Protein AF-A0A183DEL9-F1 (afdb_monomer_lite)

Sequence (83 aa):
MGNQYHKPAAAAAAAVHDDEIEPYTRQKGASPYTRSGLPPPATTQPTDKVPHLKHEPMSLEIHMADERARAAGLTPSEREWRK

Structure (mmCIF, N/CA/C/O backbone):
data_AF-A0A183DEL9-F1
#
_entry.id   AF-A0A183DEL9-F1
#
loop_
_atom_site.group_PDB
_atom_site.id
_atom_site.type_symbol
_atom_site.label_atom_id
_atom_site.label_alt_id
_atom_site.label_comp_id
_atom_site.label_asym_id
_atom_site.label_entity_id
_atom_site.label_seq_id
_atom_site.pdbx_PDB_ins_code
_atom_site.Cartn_x
_atom_site.Cartn_y
_atom_site.Cartn_z
_atom_site.occupancy
_atom_site.B_iso_or_equiv
_atom_site.auth_seq_id
_atom_site.auth_comp_id
_atom_site.auth_asym_id
_atom_site.auth_atom_id
_atom_site.pdbx_PDB_model_num
ATOM 1 N N . MET A 1 1 ? -53.188 -3.314 83.013 1.00 40.41 1 MET A N 1
ATOM 2 C CA . MET A 1 1 ? -52.259 -4.459 83.075 1.00 40.41 1 MET A CA 1
ATOM 3 C C . MET A 1 1 ? -51.371 -4.387 81.847 1.00 40.41 1 MET A C 1
ATOM 5 O O . MET A 1 1 ? -51.821 -4.732 80.764 1.00 40.41 1 MET A O 1
ATOM 9 N N . GLY A 1 2 ? -50.194 -3.778 81.993 1.00 47.72 2 GLY A N 1
ATOM 10 C CA . GLY A 1 2 ? -49.209 -3.680 80.918 1.00 47.72 2 GLY A CA 1
ATOM 11 C C . GLY A 1 2 ? -48.439 -4.984 80.747 1.00 47.72 2 GLY A C 1
ATOM 12 O O . GLY A 1 2 ? -48.480 -5.823 81.642 1.00 47.72 2 GLY A O 1
ATOM 13 N N . ASN A 1 3 ? -47.793 -5.121 79.589 1.00 47.38 3 ASN A N 1
ATOM 14 C CA . ASN A 1 3 ? -46.536 -5.827 79.300 1.00 47.38 3 ASN A CA 1
ATOM 15 C C . ASN A 1 3 ? -46.486 -6.061 77.777 1.00 47.38 3 ASN A C 1
ATOM 17 O O . ASN A 1 3 ? -47.495 -6.436 77.200 1.00 47.38 3 ASN A O 1
ATOM 21 N N . GLN A 1 4 ? -45.407 -5.893 77.026 1.00 56.81 4 GLN A N 1
ATOM 22 C CA . GLN A 1 4 ? -44.048 -5.428 77.266 1.00 56.81 4 GLN A CA 1
ATOM 23 C C . GLN A 1 4 ? -43.506 -5.056 75.878 1.00 56.81 4 GLN A C 1
ATOM 25 O O . GLN A 1 4 ? -43.682 -5.803 74.917 1.00 56.81 4 GLN A O 1
ATOM 30 N N . TYR A 1 5 ? -42.865 -3.896 75.763 1.00 48.66 5 TYR A N 1
ATOM 31 C CA . TYR A 1 5 ? -42.111 -3.529 74.570 1.00 48.66 5 TYR A CA 1
ATOM 32 C C . TYR A 1 5 ? -40.851 -4.395 74.504 1.00 48.66 5 TYR A C 1
ATOM 34 O O . TYR A 1 5 ? -39.974 -4.262 75.359 1.00 48.66 5 TYR A O 1
ATOM 42 N N . HIS A 1 6 ? -40.717 -5.242 73.484 1.00 44.22 6 HIS A N 1
ATOM 43 C CA . HIS A 1 6 ? -39.417 -5.815 73.150 1.00 44.22 6 HIS A CA 1
ATOM 44 C C . HIS A 1 6 ? -38.653 -4.848 72.248 1.00 44.22 6 HIS A C 1
ATOM 46 O O . HIS A 1 6 ? -38.837 -4.800 71.037 1.00 44.22 6 HIS A O 1
ATOM 52 N N . LYS A 1 7 ? -37.780 -4.064 72.881 1.00 47.62 7 LYS A N 1
ATOM 53 C CA . LYS A 1 7 ? -36.652 -3.404 72.228 1.00 47.62 7 LYS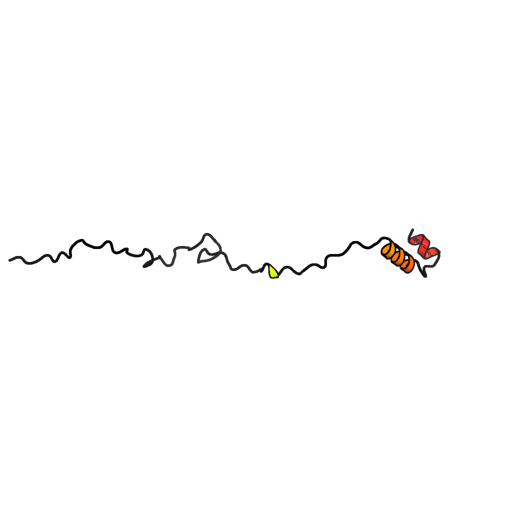 A CA 1
ATOM 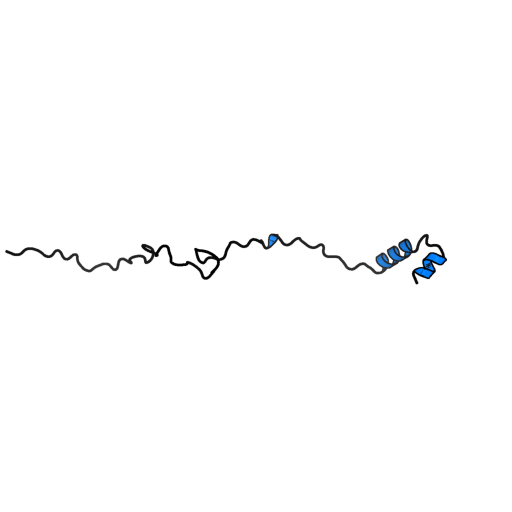54 C C . LYS A 1 7 ? -35.511 -4.419 72.096 1.00 47.62 7 LYS A C 1
ATOM 56 O O . LYS A 1 7 ? -34.995 -4.838 73.131 1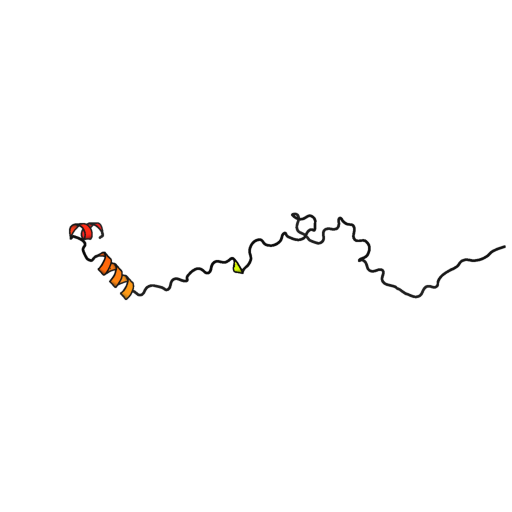.00 47.62 7 LYS A O 1
ATOM 61 N N . PRO A 1 8 ? -35.045 -4.770 70.889 1.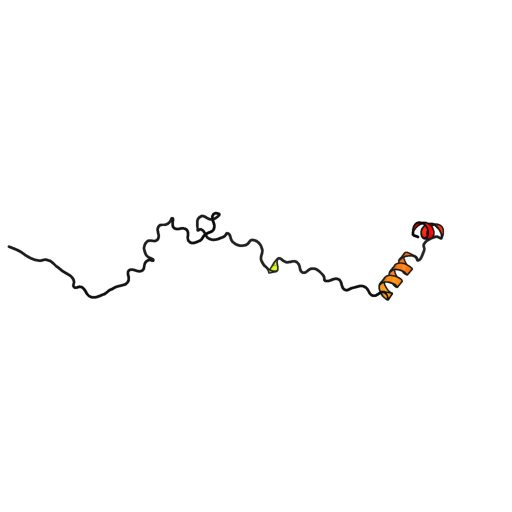00 45.88 8 PRO A N 1
ATOM 62 C CA . PRO A 1 8 ? -33.675 -5.216 70.721 1.00 45.88 8 PRO A CA 1
ATOM 63 C C . PRO A 1 8 ? -32.745 -3.995 70.681 1.00 45.88 8 PRO A C 1
ATOM 65 O O . PRO A 1 8 ? -33.046 -2.947 70.106 1.00 45.88 8 PRO A O 1
ATOM 68 N N . ALA A 1 9 ? -31.648 -4.128 71.415 1.00 35.69 9 ALA A N 1
ATOM 69 C CA . ALA A 1 9 ? -30.657 -3.109 71.693 1.00 35.69 9 ALA A CA 1
ATOM 70 C C . ALA A 1 9 ? -29.970 -2.581 70.425 1.00 35.69 9 ALA A C 1
ATOM 72 O O . ALA A 1 9 ? -29.670 -3.322 69.494 1.00 35.69 9 ALA A O 1
ATOM 73 N N . ALA A 1 10 ? -29.663 -1.285 70.437 1.00 46.47 10 ALA A N 1
ATOM 74 C CA . ALA A 1 10 ? -28.707 -0.693 69.520 1.00 46.47 10 ALA A CA 1
ATOM 75 C C . ALA A 1 10 ? -27.314 -1.267 69.819 1.00 46.47 10 ALA A C 1
ATOM 77 O O . ALA A 1 10 ? -26.728 -0.906 70.835 1.00 46.47 10 ALA A O 1
ATOM 78 N N . ALA A 1 11 ? -26.814 -2.156 68.961 1.00 43.84 11 ALA A N 1
ATOM 79 C CA . ALA A 1 11 ? -25.388 -2.452 68.804 1.00 43.84 11 ALA A CA 1
ATOM 80 C C . ALA A 1 11 ? -25.170 -3.385 67.603 1.00 43.84 11 ALA A C 1
ATOM 82 O O . ALA A 1 11 ? -25.069 -4.594 67.767 1.00 43.84 11 ALA A O 1
ATOM 83 N N . ALA A 1 12 ? -25.129 -2.809 66.404 1.00 38.72 12 ALA A N 1
ATOM 84 C CA . ALA A 1 12 ? -24.211 -3.172 65.323 1.00 38.72 12 ALA A CA 1
ATOM 85 C C . ALA A 1 12 ? -24.680 -2.442 64.067 1.00 38.72 12 ALA A C 1
ATOM 87 O O . ALA A 1 12 ? -25.733 -2.743 63.510 1.00 38.72 12 ALA A O 1
ATOM 88 N N . ALA A 1 13 ? -23.888 -1.469 63.628 1.00 44.84 13 ALA A N 1
ATOM 89 C CA . ALA A 1 13 ? -23.903 -1.016 62.251 1.00 44.84 13 ALA A CA 1
ATOM 90 C C . ALA A 1 13 ? -23.517 -2.213 61.366 1.00 44.84 13 ALA A C 1
ATOM 92 O O . ALA A 1 13 ? -22.343 -2.438 61.088 1.00 44.84 13 ALA A O 1
ATOM 93 N N . ALA A 1 14 ? -24.491 -3.044 61.009 1.00 42.81 14 ALA A N 1
ATOM 94 C CA . ALA A 1 14 ? -24.329 -4.047 59.978 1.00 42.81 14 ALA A CA 1
ATOM 95 C C . ALA A 1 14 ? -24.691 -3.358 58.669 1.00 42.81 14 ALA A C 1
ATOM 97 O O . ALA A 1 14 ? -25.853 -3.032 58.429 1.00 42.81 14 ALA A O 1
ATOM 98 N N . ALA A 1 15 ? -23.649 -3.051 57.901 1.00 51.06 15 ALA A N 1
ATOM 99 C CA . ALA A 1 15 ? -23.714 -2.564 56.540 1.00 51.06 15 ALA A CA 1
ATOM 100 C C . ALA A 1 15 ? -24.770 -3.355 55.760 1.00 51.06 15 ALA A C 1
ATOM 102 O O . ALA A 1 15 ? -24.559 -4.517 55.416 1.00 51.06 15 ALA A O 1
ATOM 103 N N . VAL A 1 16 ? -25.921 -2.734 55.515 1.00 46.62 16 VAL A N 1
ATOM 104 C CA . VAL A 1 16 ? -26.814 -3.206 54.466 1.00 46.62 16 VAL A CA 1
ATOM 105 C C . VAL A 1 16 ? -26.067 -2.879 53.185 1.00 46.62 16 VAL A C 1
ATOM 107 O O . VAL A 1 16 ? -25.908 -1.711 52.841 1.00 46.62 16 VAL A O 1
ATOM 110 N N . HIS A 1 17 ? -25.485 -3.912 52.582 1.00 52.81 17 HIS A N 1
ATOM 111 C CA . HIS A 1 17 ? -24.863 -3.837 51.273 1.00 52.81 17 HIS A CA 1
ATOM 112 C C . HIS A 1 17 ? -25.858 -3.179 50.312 1.00 52.81 17 HIS A C 1
ATOM 114 O O . HIS A 1 17 ? -26.968 -3.681 50.135 1.00 52.81 17 HIS A O 1
ATOM 120 N N . ASP A 1 18 ? -25.449 -2.084 49.669 1.00 53.69 18 ASP A N 1
ATOM 121 C CA . ASP A 1 18 ? -26.210 -1.383 48.620 1.00 53.69 18 ASP A CA 1
ATOM 122 C C . ASP A 1 18 ? -26.502 -2.277 47.384 1.00 53.69 18 ASP A C 1
ATOM 124 O O . ASP A 1 18 ? -27.093 -1.830 46.404 1.00 53.69 18 ASP A O 1
ATOM 128 N N . ASP A 1 19 ? -26.110 -3.553 47.435 1.00 57.00 19 ASP A N 1
ATOM 129 C CA . ASP A 1 19 ? -26.193 -4.541 46.366 1.00 57.00 19 ASP A CA 1
ATOM 130 C C . ASP A 1 19 ? -27.551 -5.272 46.285 1.00 57.00 19 ASP A C 1
ATOM 132 O O . ASP A 1 19 ? -27.805 -5.965 45.298 1.00 57.00 19 ASP A O 1
ATOM 136 N N . GLU A 1 20 ? -28.437 -5.171 47.288 1.00 59.19 20 GLU A N 1
ATOM 137 C CA . GLU A 1 20 ? -29.567 -6.117 47.375 1.00 59.19 20 GLU A CA 1
ATOM 138 C C . GLU A 1 20 ? -30.833 -5.757 46.585 1.00 59.19 20 GLU A C 1
ATOM 140 O O . GLU A 1 20 ? -31.646 -6.648 46.346 1.00 59.19 20 GLU A O 1
ATOM 145 N N . ILE A 1 21 ? -31.030 -4.525 46.104 1.00 56.50 21 ILE A N 1
ATOM 146 C CA . ILE A 1 21 ? -32.186 -4.204 45.239 1.00 56.50 21 ILE A CA 1
ATOM 147 C C . ILE A 1 21 ? -31.818 -3.090 44.250 1.00 56.50 21 ILE A C 1
ATOM 149 O O . ILE A 1 21 ? -32.333 -1.973 44.297 1.00 56.50 21 ILE A O 1
ATOM 153 N N . GLU A 1 22 ? -30.916 -3.383 43.318 1.00 60.84 22 GLU A N 1
ATOM 154 C CA . GLU A 1 22 ? -30.758 -2.541 42.129 1.00 60.84 22 GLU A CA 1
ATOM 155 C C . GLU A 1 22 ? -32.044 -2.647 41.282 1.00 60.84 22 GLU A C 1
ATOM 157 O O . GLU A 1 22 ? -32.439 -3.761 40.911 1.00 60.84 22 GLU A O 1
ATOM 162 N N . PRO A 1 23 ? -32.744 -1.539 40.956 1.00 64.12 23 PRO A N 1
ATOM 163 C CA . PRO A 1 23 ? -33.897 -1.619 40.075 1.00 64.12 23 PRO A CA 1
ATOM 164 C C . PRO A 1 23 ? -33.416 -2.192 38.741 1.00 64.12 23 PRO A C 1
ATOM 166 O O . PRO A 1 23 ? -32.441 -1.712 38.165 1.00 64.12 23 PRO A O 1
ATOM 169 N N . TYR A 1 24 ? -34.124 -3.194 38.220 1.00 55.81 24 TYR A N 1
ATOM 170 C CA . TYR A 1 24 ? -33.862 -3.897 36.949 1.00 55.81 24 TYR A CA 1
ATOM 171 C C . TYR A 1 24 ? -33.814 -2.982 35.699 1.00 55.81 24 TYR A C 1
ATOM 173 O O . TYR A 1 24 ? -33.748 -3.461 34.566 1.00 55.81 24 TYR A O 1
ATOM 181 N N . THR A 1 25 ? -33.866 -1.665 35.899 1.00 60.19 25 THR A N 1
ATOM 182 C CA . THR A 1 25 ? -33.839 -0.585 34.917 1.00 60.19 25 THR A CA 1
ATOM 183 C C . THR A 1 25 ? -32.626 0.347 35.052 1.00 60.19 25 THR A C 1
ATOM 185 O O . THR A 1 25 ? -32.447 1.190 34.173 1.00 60.19 25 THR A O 1
ATOM 188 N N . ARG A 1 26 ? -31.775 0.230 36.091 1.00 69.44 26 ARG A N 1
ATOM 189 C CA . ARG A 1 26 ? -30.564 1.064 36.201 1.00 69.44 26 ARG A CA 1
ATOM 190 C C . ARG A 1 26 ? -29.556 0.643 35.129 1.00 69.44 26 ARG A C 1
ATOM 192 O O . ARG A 1 26 ? -29.035 -0.473 35.139 1.00 69.44 26 ARG A O 1
ATOM 199 N N . GLN A 1 27 ? -29.289 1.544 34.186 1.00 67.94 27 GLN A N 1
ATOM 200 C CA . GLN A 1 27 ? -28.251 1.350 33.177 1.00 67.94 27 GLN A CA 1
ATOM 201 C C . GLN A 1 27 ? -26.882 1.317 33.865 1.00 67.94 27 GLN A C 1
ATOM 203 O O . GLN A 1 27 ? -26.546 2.216 34.631 1.00 67.94 27 GLN A O 1
ATOM 208 N N . LYS A 1 28 ? -26.094 0.273 33.597 1.00 79.00 28 LYS A N 1
ATOM 209 C CA . LYS A 1 28 ? -24.761 0.087 34.191 1.00 79.00 28 LYS A CA 1
ATOM 210 C C . LYS A 1 28 ? -23.678 0.921 33.499 1.00 79.00 28 LYS A C 1
ATOM 212 O O . LYS A 1 28 ? -22.588 1.058 34.039 1.00 79.00 28 LYS A O 1
ATOM 217 N N . GLY A 1 29 ? -23.946 1.448 32.304 1.00 78.25 29 GLY A N 1
ATOM 218 C CA . GLY A 1 29 ? -22.984 2.234 31.532 1.00 78.25 29 GLY A CA 1
ATOM 219 C C . GLY A 1 29 ? -23.635 3.327 30.683 1.00 78.25 29 GLY A C 1
ATOM 220 O O . GLY A 1 29 ? -24.852 3.483 30.682 1.00 78.25 29 GLY A O 1
ATOM 221 N N . ALA A 1 30 ? -22.803 4.078 29.958 1.00 82.62 30 ALA A N 1
ATOM 222 C CA . ALA A 1 30 ? -23.201 5.279 29.217 1.00 82.62 30 ALA A CA 1
ATOM 223 C C . ALA A 1 30 ? -23.594 5.038 27.746 1.00 82.62 30 ALA A C 1
ATOM 225 O O . ALA A 1 30 ? -23.886 5.991 27.026 1.00 82.62 30 ALA A O 1
ATOM 226 N N . SER A 1 31 ? -23.553 3.797 27.254 1.00 79.88 31 SER A N 1
ATOM 227 C CA . SER A 1 31 ? -23.895 3.503 25.862 1.00 79.88 31 SER A CA 1
ATOM 228 C C . SER A 1 31 ? -25.401 3.658 25.635 1.00 79.88 31 SER A C 1
ATOM 230 O O . SER A 1 31 ? -26.177 2.902 26.220 1.00 79.88 31 SER A O 1
ATOM 232 N N . PRO A 1 32 ? -25.842 4.560 24.739 1.00 83.94 32 PRO A N 1
ATOM 233 C CA . PRO A 1 32 ? -27.263 4.720 24.433 1.00 83.94 32 PRO A CA 1
ATOM 234 C C . PRO A 1 32 ? -27.805 3.584 23.553 1.00 83.94 32 PRO A C 1
ATOM 236 O O . PRO A 1 32 ? -29.009 3.491 23.330 1.00 83.94 32 PRO A O 1
ATOM 239 N N . TYR A 1 33 ? -26.924 2.726 23.029 1.00 80.38 33 TYR A N 1
ATOM 240 C CA . TYR A 1 33 ? -27.257 1.716 22.026 1.00 80.38 33 TYR A CA 1
ATOM 241 C C . TYR A 1 33 ? -27.555 0.333 22.618 1.00 80.38 33 TYR A C 1
ATOM 243 O O . TYR A 1 33 ? -27.939 -0.570 21.877 1.00 80.38 33 TYR A O 1
ATOM 251 N N . THR A 1 34 ? -27.388 0.132 23.930 1.00 81.62 34 THR A N 1
ATOM 252 C CA . THR A 1 34 ? -27.675 -1.153 24.584 1.00 81.62 34 THR A CA 1
ATOM 253 C C . THR A 1 34 ? -28.575 -0.974 25.799 1.00 81.62 34 THR A C 1
ATOM 255 O O . THR A 1 34 ? -28.501 0.010 26.531 1.00 81.62 34 THR A O 1
ATOM 258 N N . ARG A 1 35 ? -29.419 -1.977 26.063 1.00 80.38 35 ARG A N 1
ATOM 259 C CA . ARG A 1 35 ? -30.327 -1.967 27.221 1.00 80.38 35 ARG A CA 1
ATOM 260 C C . ARG A 1 35 ? -29.583 -1.962 28.562 1.00 80.38 35 ARG A C 1
ATOM 262 O O . ARG A 1 35 ? -30.123 -1.487 29.552 1.00 80.38 35 ARG A O 1
ATOM 269 N N . SER A 1 36 ? -28.358 -2.491 28.594 1.00 82.06 36 SER A N 1
ATOM 270 C CA . SER A 1 36 ? -27.496 -2.517 29.780 1.00 82.06 36 SER A CA 1
ATOM 271 C C . SER A 1 36 ? -26.673 -1.239 29.969 1.00 82.06 36 SER A C 1
ATOM 273 O O . SER A 1 36 ? -26.096 -1.058 31.039 1.00 82.06 36 SER A O 1
ATOM 275 N N . GLY A 1 37 ? -26.582 -0.371 28.956 1.00 84.25 37 GLY A N 1
ATOM 276 C CA . GLY A 1 37 ? -25.691 0.789 28.950 1.00 84.25 37 GLY A CA 1
ATOM 277 C C . GLY A 1 37 ? -24.221 0.455 28.665 1.00 84.25 37 GLY A C 1
ATOM 278 O O . GLY A 1 37 ? -23.385 1.349 28.574 1.00 84.25 37 GLY A O 1
ATOM 279 N N . LEU A 1 38 ? -23.858 -0.818 28.502 1.00 84.00 38 LEU A N 1
ATOM 280 C CA . LEU A 1 38 ? -22.496 -1.200 28.118 1.00 84.00 38 LEU A CA 1
ATOM 281 C C . LEU A 1 38 ? -22.330 -1.078 26.600 1.00 84.00 38 LEU A C 1
ATOM 283 O O . LEU A 1 38 ? -23.269 -1.403 25.878 1.00 84.00 38 LEU A O 1
ATOM 287 N N . PRO A 1 39 ? -21.182 -0.623 26.073 1.00 83.31 39 PRO A N 1
ATOM 288 C CA . PRO A 1 39 ? -20.979 -0.615 24.629 1.00 83.31 39 PRO A CA 1
ATOM 289 C C . PRO A 1 39 ? -21.151 -2.035 24.057 1.00 83.31 39 PRO A C 1
ATOM 291 O O . PRO A 1 39 ? -20.820 -3.010 24.742 1.00 83.31 39 PRO A O 1
ATOM 294 N N . PRO A 1 40 ? -21.677 -2.180 22.826 1.00 84.12 40 PRO A N 1
ATOM 295 C CA . PRO A 1 40 ? -21.699 -3.478 22.162 1.00 84.12 40 PRO A CA 1
ATOM 296 C C . PRO A 1 40 ? -20.265 -4.026 22.040 1.00 84.12 40 PRO A C 1
ATOM 298 O O . PRO A 1 40 ? -19.315 -3.239 21.973 1.00 84.12 40 PRO A O 1
ATOM 301 N N . PRO A 1 41 ? -20.084 -5.359 22.020 1.00 85.44 41 PRO A N 1
ATOM 302 C CA . PRO A 1 41 ? -18.761 -5.948 21.864 1.00 85.44 41 PRO A CA 1
ATOM 303 C C . PRO A 1 41 ? -18.124 -5.470 20.555 1.00 85.44 41 PRO A C 1
ATOM 305 O O . PRO A 1 41 ? -18.792 -5.398 19.521 1.00 85.44 41 PRO A O 1
ATOM 308 N N . ALA A 1 42 ? -16.834 -5.130 20.606 1.00 83.12 42 ALA A N 1
ATOM 309 C CA . ALA A 1 42 ? -16.095 -4.708 19.425 1.00 83.12 42 ALA A CA 1
ATOM 310 C C . ALA A 1 42 ? -16.096 -5.835 18.384 1.00 83.12 42 ALA A C 1
ATOM 312 O O . ALA A 1 42 ? -15.760 -6.977 18.696 1.00 83.12 42 ALA A O 1
ATOM 313 N N . THR A 1 43 ? -16.484 -5.512 17.151 1.00 81.38 43 THR A N 1
ATOM 314 C CA . THR A 1 43 ? -16.532 -6.486 16.052 1.00 81.38 43 THR A CA 1
ATOM 315 C C . THR A 1 43 ? -15.171 -6.725 15.416 1.00 81.38 43 THR A C 1
ATOM 317 O O . THR A 1 43 ? -15.020 -7.693 14.683 1.00 81.38 43 THR A O 1
ATOM 320 N N . THR A 1 44 ? -14.205 -5.839 15.663 1.00 82.44 44 THR A N 1
ATOM 321 C CA . THR A 1 44 ? -12.844 -5.944 15.145 1.00 82.44 44 THR A CA 1
ATOM 322 C C . THR A 1 44 ? -11.859 -6.118 16.288 1.00 82.44 44 THR A C 1
ATOM 324 O O . THR A 1 44 ? -11.839 -5.350 17.253 1.00 82.44 44 THR A O 1
ATOM 327 N N . GLN A 1 45 ? -11.025 -7.140 16.170 1.00 82.56 45 GLN A N 1
ATOM 328 C CA . GLN A 1 45 ? -9.893 -7.358 17.054 1.00 82.56 45 GLN A CA 1
ATOM 329 C C . GLN A 1 45 ? -8.666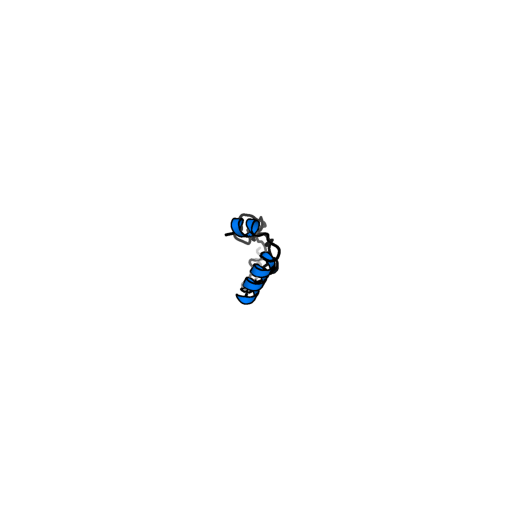 -6.613 16.505 1.00 82.56 45 GLN A C 1
ATOM 331 O O . GLN A 1 45 ? -8.514 -6.468 15.291 1.00 82.56 45 GLN A O 1
ATOM 336 N N . PRO A 1 46 ? -7.716 -6.177 17.352 1.00 73.06 46 PRO A N 1
ATOM 337 C CA . PRO A 1 46 ? -6.438 -5.628 16.887 1.00 73.06 46 PRO A CA 1
ATOM 338 C C . PRO A 1 46 ? -5.667 -6.578 15.951 1.00 73.06 46 PRO A C 1
ATOM 340 O O . PRO A 1 46 ? -4.868 -6.119 15.135 1.00 73.06 46 PRO A O 1
ATOM 343 N N . THR A 1 47 ? -5.931 -7.884 16.059 1.00 74.31 47 THR A N 1
ATOM 344 C CA . THR A 1 47 ? -5.389 -8.962 15.221 1.00 74.31 47 THR A CA 1
ATOM 345 C C . THR A 1 47 ? -6.032 -9.065 13.840 1.00 74.31 47 THR A C 1
ATOM 347 O O . THR A 1 47 ? -5.463 -9.720 12.976 1.00 74.31 47 THR A O 1
ATOM 350 N N . ASP A 1 48 ? -7.173 -8.411 13.598 1.00 78.81 48 ASP A N 1
ATOM 351 C CA . ASP A 1 48 ? -7.843 -8.417 12.285 1.00 78.81 48 ASP A CA 1
ATOM 352 C C . ASP A 1 48 ? -7.115 -7.551 11.249 1.00 78.81 48 ASP A C 1
ATOM 354 O O . ASP A 1 48 ? -7.485 -7.507 10.074 1.00 78.81 48 ASP A O 1
ATOM 358 N N . LYS A 1 49 ? -6.060 -6.840 11.662 1.00 78.12 49 LYS A N 1
ATOM 359 C CA . LYS A 1 49 ? -5.196 -6.115 10.736 1.00 78.12 49 LYS A CA 1
ATOM 360 C C . LYS A 1 49 ? -4.400 -7.122 9.912 1.00 78.12 49 LYS A C 1
ATOM 362 O O . LYS A 1 49 ? -3.479 -7.758 10.421 1.00 78.12 49 LYS A O 1
ATOM 367 N N . VAL A 1 50 ? -4.726 -7.222 8.625 1.00 78.50 50 VAL A N 1
ATOM 368 C CA . VAL A 1 50 ? -3.921 -7.975 7.658 1.00 78.50 50 VAL A CA 1
ATOM 369 C C . VAL A 1 50 ? -2.499 -7.398 7.663 1.00 78.50 50 VAL A C 1
ATOM 371 O O . VAL A 1 50 ? -2.345 -6.190 7.460 1.00 78.50 50 VAL A O 1
ATOM 374 N N . PRO A 1 51 ? -1.451 -8.207 7.896 1.00 81.25 51 PRO A N 1
ATOM 375 C CA . PRO A 1 51 ? -0.085 -7.725 7.791 1.00 81.25 51 PRO A CA 1
ATOM 376 C C . PRO A 1 51 ? 0.183 -7.351 6.331 1.00 81.25 51 PRO A C 1
ATOM 378 O O . PRO A 1 51 ? 0.287 -8.213 5.461 1.00 81.25 51 PRO A O 1
ATOM 381 N N . HIS A 1 52 ? 0.259 -6.052 6.044 1.00 78.00 52 HIS A N 1
ATOM 382 C CA . HIS A 1 52 ? 0.662 -5.586 4.723 1.00 78.00 52 HIS A CA 1
ATOM 383 C C . HIS A 1 52 ? 2.120 -5.980 4.477 1.00 78.00 52 HIS A C 1
ATOM 385 O O . HIS A 1 52 ? 2.982 -5.754 5.333 1.00 78.00 52 HIS A O 1
ATOM 391 N N . LEU A 1 53 ? 2.398 -6.550 3.303 1.00 83.31 53 LEU A N 1
ATOM 392 C CA . LEU A 1 53 ? 3.767 -6.769 2.856 1.00 83.31 53 LEU A CA 1
ATOM 393 C C . LEU A 1 53 ? 4.454 -5.399 2.761 1.00 83.31 53 LEU A C 1
ATOM 395 O O . LEU A 1 53 ? 3.993 -4.515 2.039 1.00 83.31 53 LEU A O 1
ATOM 399 N N . LYS A 1 54 ? 5.535 -5.202 3.517 1.00 81.88 54 LYS A N 1
ATOM 400 C CA . LYS A 1 54 ? 6.367 -4.005 3.378 1.00 81.88 54 LYS A CA 1
ATOM 401 C C . LYS A 1 54 ? 7.207 -4.179 2.116 1.00 81.88 54 LYS A C 1
ATOM 403 O O . LYS A 1 54 ? 8.000 -5.112 2.042 1.00 81.88 54 LYS A O 1
ATOM 408 N N . HIS A 1 55 ? 6.999 -3.325 1.119 1.00 82.19 55 HIS A N 1
ATOM 409 C CA . HIS A 1 55 ? 7.837 -3.318 -0.076 1.00 82.19 55 HIS A CA 1
ATOM 410 C C . HIS A 1 55 ? 9.163 -2.627 0.240 1.00 82.19 55 HIS A C 1
ATOM 412 O O . HIS A 1 55 ? 9.175 -1.469 0.656 1.00 82.19 55 HIS A O 1
ATOM 418 N N . GLU A 1 56 ? 10.266 -3.336 0.031 1.00 85.06 56 GLU A N 1
ATOM 419 C CA . GLU A 1 56 ? 11.601 -2.743 0.056 1.00 85.06 56 GLU A CA 1
ATOM 420 C C . GLU A 1 56 ? 11.811 -1.868 -1.195 1.00 85.06 56 GLU A C 1
ATOM 422 O O . GLU A 1 56 ? 11.303 -2.210 -2.272 1.00 85.06 56 GLU A O 1
ATOM 427 N N . PRO A 1 57 ?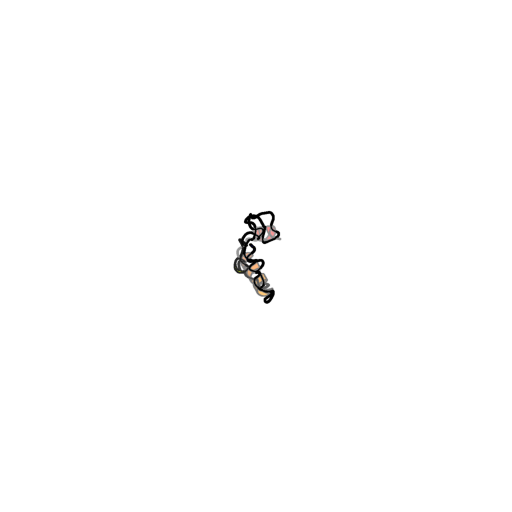 12.545 -0.744 -1.093 1.00 86.38 57 PRO A N 1
ATOM 428 C CA . PRO A 1 57 ? 12.885 0.057 -2.259 1.00 86.38 57 PRO A CA 1
ATOM 429 C C . PRO A 1 57 ? 13.744 -0.766 -3.227 1.00 86.38 57 PRO A C 1
ATOM 431 O O . PRO A 1 57 ? 14.737 -1.384 -2.842 1.00 86.38 57 PRO A O 1
ATOM 434 N N . MET A 1 58 ? 13.365 -0.771 -4.505 1.00 87.62 58 MET A N 1
ATOM 435 C CA . MET A 1 58 ? 14.118 -1.467 -5.548 1.00 87.62 58 MET A CA 1
ATOM 436 C C . MET A 1 58 ? 15.468 -0.778 -5.776 1.00 87.62 58 MET A C 1
ATOM 438 O O . MET A 1 58 ? 15.533 0.449 -5.867 1.00 87.62 58 MET A O 1
ATOM 442 N N . SER A 1 59 ? 16.547 -1.556 -5.902 1.00 90.25 59 SER A N 1
ATOM 443 C CA . SER A 1 59 ? 17.846 -0.992 -6.269 1.00 90.25 59 SER A CA 1
ATOM 444 C C . SER A 1 59 ? 17.830 -0.483 -7.714 1.00 90.25 59 SER A C 1
ATOM 446 O O . SER A 1 59 ? 17.148 -1.035 -8.583 1.00 90.25 59 SER A O 1
ATOM 448 N N . LEU A 1 60 ? 18.622 0.559 -7.986 1.00 90.50 60 LEU A N 1
ATOM 449 C CA . LEU A 1 60 ? 18.761 1.119 -9.332 1.00 90.50 60 LEU A CA 1
ATOM 450 C C . LEU A 1 60 ? 19.228 0.060 -10.345 1.00 90.50 60 LEU A C 1
ATOM 452 O O . LEU A 1 60 ? 18.744 0.034 -11.471 1.00 90.50 60 LEU A O 1
ATOM 456 N N . GLU A 1 61 ? 20.123 -0.845 -9.943 1.00 91.38 61 GLU A N 1
ATOM 457 C CA . GLU A 1 61 ? 20.609 -1.929 -10.805 1.00 91.38 61 GLU A CA 1
ATOM 458 C C . GLU A 1 61 ? 19.491 -2.881 -11.238 1.00 91.38 61 GLU A C 1
ATOM 460 O O . GLU A 1 61 ? 19.399 -3.210 -12.422 1.00 91.38 61 GLU A O 1
ATOM 465 N N . ILE A 1 62 ? 18.626 -3.294 -10.302 1.00 90.56 62 ILE A N 1
ATOM 466 C CA . ILE A 1 62 ? 17.488 -4.177 -10.590 1.00 90.56 62 ILE A CA 1
ATOM 467 C C . ILE A 1 62 ? 16.495 -3.459 -11.503 1.00 90.56 62 ILE A C 1
ATOM 469 O O . ILE A 1 62 ? 16.057 -4.033 -12.499 1.00 90.56 62 ILE A O 1
ATOM 473 N N . HIS A 1 63 ? 16.207 -2.186 -11.221 1.00 89.19 63 HIS A N 1
ATOM 474 C CA . HIS A 1 63 ? 15.344 -1.368 -12.068 1.00 89.19 63 HIS A CA 1
ATOM 475 C C . HIS A 1 63 ? 15.885 -1.284 -13.505 1.00 89.19 63 HIS A C 1
ATOM 477 O O . HIS A 1 63 ? 15.186 -1.621 -14.456 1.00 89.19 63 HIS A O 1
ATOM 483 N N . MET A 1 64 ? 17.162 -0.935 -13.682 1.00 93.81 64 MET A N 1
ATOM 484 C CA . MET A 1 64 ? 17.773 -0.832 -15.012 1.00 93.81 64 MET A CA 1
ATOM 485 C C . MET A 1 64 ? 17.921 -2.182 -15.727 1.00 93.81 64 MET A C 1
ATOM 487 O O . MET A 1 64 ? 17.991 -2.227 -16.957 1.00 93.81 64 MET A O 1
ATOM 491 N N . ALA A 1 65 ? 18.032 -3.291 -14.995 1.00 91.06 65 ALA A N 1
ATOM 492 C CA . ALA A 1 65 ? 18.010 -4.626 -15.585 1.00 91.06 65 ALA A CA 1
ATOM 493 C C . ALA A 1 65 ? 16.622 -4.966 -16.146 1.00 91.06 65 ALA A C 1
ATOM 495 O O . ALA A 1 65 ? 16.535 -5.431 -17.283 1.00 91.06 65 ALA A O 1
ATOM 496 N N . ASP A 1 66 ? 15.559 -4.666 -15.399 1.00 90.31 66 ASP A N 1
ATOM 497 C CA . ASP A 1 66 ? 14.179 -4.887 -15.835 1.00 90.31 66 ASP A CA 1
ATOM 498 C C . ASP A 1 66 ? 13.807 -3.997 -17.031 1.00 90.31 66 ASP A C 1
ATOM 500 O O . ASP A 1 66 ? 13.274 -4.483 -18.027 1.00 90.31 66 ASP A O 1
ATOM 504 N N . GLU A 1 67 ? 14.196 -2.716 -17.016 1.00 89.00 67 GLU A N 1
ATOM 505 C CA . GLU A 1 67 ? 13.990 -1.818 -18.163 1.00 89.00 67 GLU A CA 1
ATOM 506 C C . GLU A 1 67 ? 14.700 -2.325 -19.431 1.00 89.00 67 GLU A C 1
ATOM 508 O O . GLU A 1 67 ? 14.138 -2.289 -20.528 1.00 89.00 67 GLU A O 1
ATOM 513 N N . ARG A 1 68 ? 15.923 -2.863 -19.303 1.00 88.62 68 ARG A N 1
ATOM 514 C CA . ARG A 1 68 ? 16.643 -3.469 -20.437 1.00 88.62 68 ARG A CA 1
ATOM 515 C C . ARG A 1 68 ? 15.958 -4.730 -20.947 1.00 88.62 68 ARG A C 1
ATOM 517 O O . ARG A 1 68 ? 15.891 -4.912 -22.160 1.00 88.62 68 ARG A O 1
ATOM 524 N N . ALA A 1 69 ? 15.456 -5.578 -20.053 1.00 87.19 69 ALA A N 1
ATOM 525 C CA . ALA A 1 69 ? 14.708 -6.773 -20.429 1.00 87.19 69 ALA A CA 1
ATOM 526 C C . ALA A 1 69 ? 13.397 -6.408 -21.140 1.00 87.19 69 ALA A C 1
ATOM 528 O O . ALA A 1 69 ? 13.088 -6.988 -22.176 1.00 87.19 69 ALA A O 1
ATOM 529 N N . ARG A 1 70 ? 12.678 -5.386 -20.657 1.00 83.12 70 ARG A N 1
ATOM 530 C CA . ARG A 1 70 ? 11.470 -4.866 -21.316 1.00 83.12 70 ARG A CA 1
ATOM 531 C C . ARG A 1 70 ? 11.745 -4.218 -22.666 1.00 83.12 70 ARG A C 1
ATOM 533 O O . ARG A 1 70 ? 10.876 -4.252 -23.528 1.00 83.12 70 ARG A O 1
ATOM 540 N N . ALA A 1 71 ? 12.927 -3.642 -22.861 1.00 84.56 71 ALA A N 1
ATOM 541 C CA . ALA A 1 71 ? 13.349 -3.094 -24.147 1.00 84.56 71 ALA A CA 1
ATOM 542 C C . ALA A 1 71 ? 13.931 -4.154 -25.105 1.00 84.56 71 ALA A C 1
ATOM 544 O O . ALA A 1 71 ? 14.082 -3.882 -26.303 1.00 84.56 71 ALA A O 1
ATOM 545 N N . ALA A 1 72 ? 14.275 -5.346 -24.607 1.00 83.94 72 ALA A N 1
ATOM 546 C CA . ALA A 1 72 ? 14.814 -6.425 -25.420 1.00 83.94 72 ALA A CA 1
ATOM 547 C C . ALA A 1 72 ? 13.713 -7.003 -26.323 1.00 83.94 72 ALA A C 1
ATOM 549 O O . ALA A 1 72 ? 12.626 -7.341 -25.871 1.00 83.94 72 ALA A O 1
ATOM 550 N N . GLY A 1 73 ? 13.996 -7.106 -27.621 1.00 81.25 73 GLY A N 1
ATOM 551 C CA . GLY A 1 73 ? 13.052 -7.643 -28.607 1.00 81.25 73 GLY A CA 1
ATOM 552 C C . GLY A 1 73 ? 12.087 -6.627 -29.226 1.00 81.25 73 GLY A C 1
ATOM 553 O O . GLY A 1 73 ? 11.360 -6.996 -30.140 1.00 81.25 73 GLY A O 1
ATOM 554 N N . LEU A 1 74 ? 12.107 -5.356 -28.807 1.00 83.19 74 LEU A N 1
ATOM 555 C CA . LEU A 1 74 ? 11.335 -4.305 -29.480 1.00 83.19 74 LEU A CA 1
ATOM 556 C C . LEU A 1 74 ? 11.943 -3.967 -30.842 1.00 83.19 74 LEU A C 1
ATOM 558 O O . LEU A 1 74 ? 13.152 -3.717 -30.951 1.00 83.19 74 LEU A O 1
ATOM 562 N N . THR A 1 75 ? 11.084 -3.863 -31.854 1.00 86.44 75 THR A N 1
ATOM 563 C CA . THR A 1 75 ? 11.449 -3.296 -33.154 1.00 86.44 75 THR A CA 1
ATOM 564 C C . THR A 1 75 ? 11.817 -1.807 -33.020 1.00 86.44 75 THR A C 1
ATOM 566 O O . THR A 1 75 ? 11.414 -1.145 -32.056 1.00 86.44 75 THR A O 1
ATOM 569 N N . PRO A 1 76 ? 12.581 -1.233 -33.972 1.00 85.19 76 PRO A N 1
ATOM 570 C CA . PRO A 1 76 ? 12.932 0.189 -33.945 1.00 85.19 76 PRO A CA 1
ATOM 571 C C . PRO A 1 76 ? 11.717 1.123 -33.813 1.00 85.19 76 PRO A C 1
ATOM 573 O O . PRO A 1 76 ? 11.761 2.057 -33.017 1.00 85.19 76 PRO A O 1
ATOM 576 N N . SER A 1 77 ? 10.616 0.824 -34.511 1.00 85.19 77 SER A N 1
ATOM 577 C CA . SER A 1 77 ? 9.374 1.610 -34.459 1.00 85.19 77 SER A CA 1
ATOM 578 C C . SER A 1 77 ? 8.685 1.534 -33.092 1.00 85.19 77 SER A C 1
ATOM 580 O O . SER A 1 77 ? 8.259 2.544 -32.542 1.00 85.19 77 SER A O 1
ATOM 582 N N . GLU A 1 78 ? 8.637 0.350 -32.481 1.00 85.00 78 GLU A N 1
ATOM 583 C CA . GLU A 1 78 ? 8.052 0.156 -31.145 1.00 85.00 78 GLU A CA 1
ATOM 584 C C . GLU A 1 78 ? 8.864 0.810 -30.022 1.00 85.00 78 GLU A C 1
ATOM 586 O O . GLU A 1 78 ? 8.336 1.059 -28.934 1.00 85.00 78 GLU A O 1
ATOM 591 N N . ARG A 1 79 ? 10.157 1.048 -30.256 1.00 82.75 79 ARG A N 1
ATOM 592 C CA . ARG A 1 79 ? 11.023 1.787 -29.335 1.00 82.75 79 ARG A CA 1
ATOM 593 C C . ARG A 1 79 ? 10.783 3.292 -29.429 1.00 82.75 79 ARG A C 1
ATOM 595 O O . ARG A 1 79 ? 10.835 3.968 -28.408 1.00 82.75 79 ARG A O 1
ATOM 602 N N . GLU A 1 80 ? 10.518 3.801 -30.628 1.00 84.69 80 GLU A N 1
ATOM 603 C CA . GLU A 1 80 ? 10.213 5.214 -30.864 1.00 84.69 80 GLU A CA 1
ATOM 604 C C . GLU A 1 80 ? 8.877 5.624 -30.235 1.00 84.69 80 GLU A C 1
ATOM 606 O O . GLU A 1 80 ? 8.819 6.653 -29.579 1.00 84.69 80 GLU A O 1
ATOM 611 N N . TRP A 1 81 ? 7.842 4.781 -30.311 1.00 83.00 81 TRP A N 1
ATOM 612 C CA . TRP A 1 81 ? 6.548 5.042 -29.655 1.00 83.00 81 TRP A CA 1
ATOM 613 C C . TRP A 1 81 ? 6.570 4.983 -28.121 1.00 83.00 81 TRP A C 1
ATOM 615 O O . TRP A 1 81 ? 5.580 5.339 -27.486 1.00 83.00 81 TRP A O 1
ATOM 625 N N . ARG A 1 82 ? 7.661 4.496 -27.520 1.00 74.94 82 ARG A N 1
ATOM 626 C CA . ARG A 1 82 ? 7.845 4.435 -26.061 1.00 74.94 82 ARG A CA 1
ATOM 627 C C . ARG A 1 82 ? 8.737 5.553 -25.508 1.00 74.94 82 ARG A C 1
ATOM 629 O O . ARG A 1 82 ? 8.859 5.641 -24.288 1.00 74.94 82 ARG A O 1
ATOM 636 N N . LYS A 1 83 ? 9.387 6.335 -26.376 1.00 71.31 83 LYS A N 1
ATOM 637 C CA . LYS A 1 83 ? 10.121 7.554 -26.001 1.00 71.31 83 LYS A CA 1
ATOM 638 C C . LYS A 1 83 ? 9.157 8.710 -25.769 1.00 71.31 83 LYS A C 1
ATOM 640 O O . LYS A 1 83 ? 9.504 9.547 -24.911 1.00 71.31 83 LYS A O 1
#

Radius of gyration: 40.14 Å; chains: 1; bounding box: 73×16×118 Å

Secondary structure (DSSP, 8-state):
------PPP--------TTTT--TT--SSS-TTSTTSSPPPPS--GGGS-----PPPPPHHHHHHHHHHHHTT--HHHHHTT-

Organism: NCBI:txid637853

pLDDT: mean 73.01, std 16.27, range [35.69, 93.81]

Foldseek 3Di:
DDDDDDDDDDDDPPDPPPPPCDDPQDQPACQPPDSNNDDDPDPDDPVNDDPDDDDDDDDPVRVVVVVVVVVPPDDPVSVVVVD